Protein AF-A0A3D4IDY2-F1 (afdb_monomer)

Sequence (176 aa):
MRFILNMVCVLFLASGSLLAQSTNKPSTKPNPKLSAAPKAAKPVVKPAPSSDDTASALSREAGEHPIDTKLNTCLEKNPSTAGMIQCLDEAYRAWDGLLNTSYNGLLATLKPAQQTKLRNLQRQWITFRDAEFAFINDFYPTQGTMWVPVRMSERVDVVKSRALQLSSYLESLKTF

Solvent-accessible surface area (backbone atoms only — not comparable to full-atom values): 11170 Å² total; per-residue (Å²): 134,90,82,88,88,87,87,80,86,79,88,80,84,88,82,90,85,79,89,76,80,78,80,80,72,82,85,82,74,83,79,85,73,89,78,79,84,81,80,89,83,87,86,86,92,78,85,84,80,93,73,92,78,81,78,76,85,78,68,76,78,71,70,83,52,71,61,56,57,51,32,54,57,42,37,75,76,24,80,47,65,69,41,33,40,51,31,39,51,52,38,34,52,52,27,48,50,46,28,54,52,24,48,52,54,37,55,72,71,43,55,73,74,54,34,53,52,50,53,55,50,52,54,52,47,50,56,49,51,55,52,50,52,50,46,47,59,71,72,46,66,87,73,60,71,74,45,53,44,52,47,45,47,57,53,31,50,59,41,38,54,52,15,53,52,38,38,53,56,40,54,60,64,71,77,111

Nearest PDB structures (foldseek):
  6ar7-assembly1_A  TM=8.943E-01  e=1.183E-05  Burkholderia thailandensis E264
  3gi7-assembly1_A  TM=8.110E-01  e=8.289E-02  Pseudomonas putida KT2440
  5w93-assembly2_B  TM=5.306E-01  e=2.202E+00  Mus musculus
  8fih-assembly1_C  TM=4.008E-01  e=8.633E+00  synthetic construct

Foldseek 3Di:
DDDDDDDDDDDDDDDDDDDPPPPPDDPDDDDPDDDDDDDDDDDDDDDDDDDPDPPPPPDPCPDDDVLVVQLVVQCVVQVDLVSLLVSLVSSLVVLLVLLVVLLVLCCVQDDPVVNVVSVVVVVVLVVVLVVVLVVLVVVFDPPDSVSNSVSSVVSSVSSNVSSVVSNVVSVVSVVD

Secondary structure (DSSP, 8-state):
----------------------------PPP-----PPPP-------------SSTTS----PPPHHHHHHHHHHHH--SHHHHHHHHHHHHHHHHHHHHHHHHHHHHHS-HHHHHHHHHHHHHHHHHHHHHHHHHHHHS-SSSTTHHHHHHHHHHHHHHHHHHHHHHHHHHHH--

Structure (mmCIF, N/CA/C/O backbone):
data_AF-A0A3D4IDY2-F1
#
_entry.id   AF-A0A3D4IDY2-F1
#
loop_
_atom_site.group_PDB
_atom_site.id
_atom_site.type_symbol
_atom_site.label_atom_id
_atom_site.label_alt_id
_atom_site.label_comp_id
_atom_site.label_asym_id
_atom_site.label_entity_id
_atom_site.label_seq_id
_atom_site.pdbx_PDB_ins_code
_atom_site.Cartn_x
_atom_site.Cartn_y
_atom_site.Cartn_z
_atom_site.occupancy
_atom_site.B_iso_or_equiv
_atom_site.auth_seq_id
_atom_site.auth_comp_id
_atom_site.auth_asym_id
_atom_site.auth_atom_id
_atom_site.pdbx_PDB_model_num
ATOM 1 N N . MET A 1 1 ? 24.829 -49.013 2.207 1.00 40.16 1 MET A N 1
ATOM 2 C CA . MET A 1 1 ? 23.731 -48.720 3.161 1.00 40.16 1 MET A CA 1
ATOM 3 C C . MET A 1 1 ? 22.498 -48.378 2.320 1.00 40.16 1 MET A C 1
ATOM 5 O O . MET A 1 1 ? 22.555 -47.362 1.651 1.00 40.16 1 MET A O 1
ATOM 9 N N . ARG A 1 2 ? 21.589 -49.319 1.984 1.00 36.53 2 ARG A N 1
ATOM 10 C CA . ARG A 1 2 ? 20.360 -49.744 2.729 1.00 36.53 2 ARG A CA 1
ATOM 11 C C . ARG A 1 2 ? 19.536 -48.512 3.167 1.00 36.53 2 ARG A C 1
ATOM 13 O O . ARG A 1 2 ? 20.100 -47.729 3.914 1.00 36.53 2 ARG A O 1
ATOM 20 N N . PHE A 1 3 ? 18.296 -48.218 2.747 1.00 37.66 3 PHE A N 1
ATOM 21 C CA . PHE A 1 3 ? 17.033 -48.964 2.489 1.00 37.66 3 PHE A CA 1
ATOM 22 C C . PHE A 1 3 ? 16.191 -48.145 1.462 1.00 37.66 3 PHE A C 1
ATOM 24 O O . PHE A 1 3 ? 16.285 -46.926 1.504 1.00 37.66 3 PHE A O 1
ATOM 31 N N . ILE A 1 4 ? 15.486 -48.615 0.419 1.00 42.00 4 ILE A N 1
ATOM 32 C CA . ILE A 1 4 ? 14.378 -49.581 0.204 1.00 42.00 4 ILE A CA 1
ATOM 33 C C . ILE A 1 4 ? 13.066 -49.302 0.985 1.00 42.00 4 ILE A C 1
ATOM 35 O O . ILE A 1 4 ? 13.035 -49.426 2.202 1.00 42.00 4 ILE A O 1
ATOM 39 N N . LEU A 1 5 ? 11.995 -49.068 0.197 1.00 37.59 5 LEU A N 1
ATOM 40 C CA . LEU A 1 5 ? 10.540 -49.214 0.431 1.00 37.59 5 LEU A CA 1
ATOM 41 C C . LEU A 1 5 ? 9.794 -48.210 1.335 1.00 37.59 5 LEU A C 1
ATOM 43 O O . LEU A 1 5 ? 9.855 -48.285 2.555 1.00 37.59 5 LEU A O 1
ATOM 47 N N . ASN A 1 6 ? 8.896 -47.425 0.724 1.00 37.22 6 ASN A N 1
ATOM 48 C CA . ASN A 1 6 ? 7.480 -47.546 1.083 1.00 37.22 6 ASN A CA 1
ATOM 49 C C . ASN A 1 6 ? 6.556 -47.130 -0.071 1.00 37.22 6 ASN A C 1
ATOM 51 O O . ASN A 1 6 ? 6.354 -45.959 -0.378 1.00 37.22 6 ASN A O 1
ATOM 55 N N . MET A 1 7 ? 6.021 -48.164 -0.708 1.00 39.31 7 MET A N 1
ATOM 56 C CA . MET A 1 7 ? 4.905 -48.162 -1.634 1.00 39.31 7 MET A CA 1
ATOM 57 C C . MET A 1 7 ? 3.644 -48.371 -0.790 1.00 39.31 7 MET A C 1
ATOM 59 O O . MET A 1 7 ? 3.483 -49.439 -0.211 1.00 39.31 7 MET A O 1
ATOM 63 N N . VAL A 1 8 ? 2.747 -47.387 -0.732 1.00 47.31 8 VAL A N 1
ATOM 64 C CA . VAL A 1 8 ? 1.343 -47.627 -0.369 1.00 47.31 8 VAL A CA 1
ATOM 65 C C . VAL A 1 8 ? 0.473 -46.909 -1.387 1.00 47.31 8 VAL A C 1
ATOM 67 O O . VAL A 1 8 ? 0.238 -45.706 -1.338 1.00 47.31 8 VAL A O 1
ATOM 70 N N . CYS A 1 9 ? 0.049 -47.709 -2.354 1.00 34.59 9 CYS A N 1
ATOM 71 C CA . CYS A 1 9 ? -1.054 -47.447 -3.250 1.00 34.59 9 CYS A CA 1
ATOM 72 C C . CYS A 1 9 ? -2.346 -47.709 -2.460 1.00 34.59 9 CYS A C 1
ATOM 74 O O . CYS A 1 9 ? -2.553 -48.830 -2.000 1.00 34.59 9 CYS A O 1
ATOM 76 N N . VAL A 1 10 ? -3.206 -46.704 -2.296 1.00 47.19 10 VAL A N 1
ATOM 77 C CA . VAL A 1 10 ? -4.619 -46.928 -1.962 1.00 47.19 10 VAL A CA 1
ATOM 78 C C . VAL A 1 10 ? -5.450 -46.305 -3.071 1.00 47.19 10 VAL A C 1
ATOM 80 O O . VAL A 1 10 ? -5.652 -45.095 -3.144 1.00 47.19 10 VAL A O 1
ATOM 83 N N . LEU A 1 11 ? -5.887 -47.188 -3.962 1.00 34.75 11 LEU A N 1
ATOM 84 C CA . LEU A 1 11 ? -7.011 -47.003 -4.862 1.00 34.75 11 LEU A CA 1
ATOM 85 C C . LEU A 1 11 ? -8.291 -46.887 -4.026 1.00 34.75 11 LEU A C 1
ATOM 87 O O . LEU A 1 11 ? -8.625 -47.814 -3.292 1.00 34.75 11 LEU A O 1
ATOM 91 N N . PHE A 1 12 ? -9.040 -45.800 -4.191 1.00 37.88 12 PHE A N 1
ATOM 92 C CA . PHE A 1 12 ? -10.479 -45.801 -3.933 1.00 37.88 12 PHE A CA 1
ATOM 93 C C . PHE A 1 12 ? -11.200 -45.353 -5.202 1.00 37.88 12 PHE A C 1
ATOM 95 O O . PHE A 1 12 ? -11.060 -44.222 -5.665 1.00 37.88 12 PHE A O 1
ATOM 102 N N . LEU A 1 13 ? -11.929 -46.302 -5.785 1.00 36.34 13 LEU A N 1
ATOM 103 C CA . LEU A 1 13 ? -12.803 -46.126 -6.933 1.00 36.34 13 LEU A CA 1
ATOM 104 C C . LEU A 1 13 ? -14.203 -45.685 -6.475 1.00 36.34 13 LEU A C 1
ATOM 106 O O . LEU A 1 13 ? -14.771 -46.267 -5.559 1.00 36.34 13 LEU A O 1
ATOM 110 N N . ALA A 1 14 ? -14.728 -44.703 -7.211 1.00 37.03 14 ALA A N 1
ATOM 111 C CA . ALA A 1 14 ? -16.104 -44.547 -7.696 1.00 37.03 14 ALA A CA 1
ATOM 112 C C . ALA A 1 14 ? -17.299 -44.525 -6.715 1.00 37.03 14 ALA A C 1
ATOM 114 O O . ALA A 1 14 ? -17.717 -45.545 -6.181 1.00 37.03 14 ALA A O 1
ATOM 115 N N . SER A 1 15 ? -17.948 -43.352 -6.652 1.00 47.94 15 SER A N 1
ATOM 116 C CA . SER A 1 15 ? -19.407 -43.086 -6.606 1.00 47.94 15 SER A CA 1
ATOM 117 C C . SER A 1 15 ? -19.543 -41.550 -6.670 1.00 47.94 15 SER A C 1
ATOM 119 O O . SER A 1 15 ? -19.140 -40.871 -5.739 1.00 47.94 15 SER A O 1
ATOM 121 N N . GLY A 1 16 ? -19.887 -40.877 -7.769 1.00 34.06 16 GLY A N 1
ATOM 122 C CA . GLY A 1 16 ? -21.116 -41.033 -8.534 1.00 34.06 16 GLY A CA 1
ATOM 123 C C . GLY A 1 16 ? -22.269 -40.290 -7.849 1.00 34.06 16 GLY A C 1
ATOM 124 O O . GLY A 1 16 ? -23.018 -40.946 -7.137 1.00 34.06 16 GLY A O 1
ATOM 125 N N . SER A 1 17 ? -22.403 -38.962 -8.041 1.00 40.88 17 SER A N 1
ATOM 126 C CA . SER A 1 17 ? -23.689 -38.245 -8.242 1.00 40.88 17 SER A CA 1
ATOM 127 C C . SER A 1 17 ? -23.607 -36.712 -8.113 1.00 40.88 17 SER A C 1
ATOM 129 O O . SER A 1 17 ? -23.044 -36.172 -7.169 1.00 40.88 17 SER A O 1
ATOM 131 N N . LEU A 1 18 ? -24.300 -36.064 -9.056 1.00 38.09 18 LEU A N 1
ATOM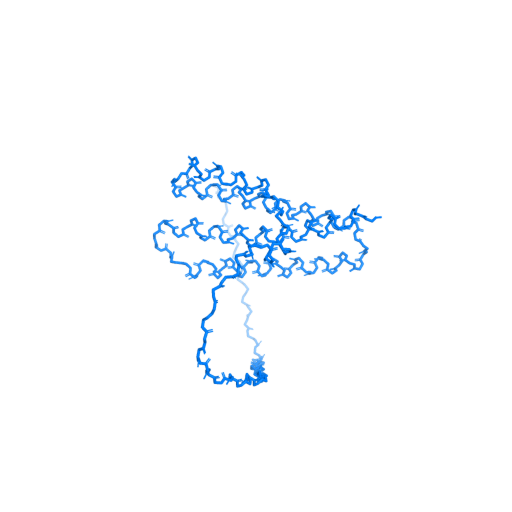 132 C CA . LEU A 1 18 ? -24.845 -34.699 -9.077 1.00 38.09 18 LEU A CA 1
ATOM 133 C C . LEU A 1 18 ? -23.882 -33.500 -9.187 1.00 38.09 18 LEU A C 1
ATOM 135 O O . LEU A 1 18 ? -23.584 -32.781 -8.238 1.00 38.09 18 LEU A O 1
ATOM 139 N N . LEU A 1 19 ? -23.567 -33.183 -10.447 1.00 36.38 19 LEU A N 1
ATOM 140 C CA . LEU A 1 19 ? -23.394 -31.808 -10.916 1.00 36.38 19 LEU A CA 1
ATOM 141 C C . LEU A 1 19 ? -24.703 -31.026 -10.698 1.00 36.38 19 LEU A C 1
ATOM 143 O O . LEU A 1 19 ? -25.598 -31.053 -11.540 1.00 36.38 19 LEU A O 1
ATOM 147 N N . ALA A 1 20 ? -24.812 -30.308 -9.583 1.00 36.28 20 ALA A N 1
ATOM 148 C CA . ALA A 1 20 ? -25.743 -29.193 -9.465 1.00 36.28 20 ALA A CA 1
ATOM 149 C C . ALA A 1 20 ? -25.079 -27.960 -10.093 1.00 36.28 20 ALA A C 1
ATOM 151 O O . ALA A 1 20 ? -24.291 -27.256 -9.463 1.00 36.28 20 ALA A O 1
ATOM 152 N N . GLN A 1 21 ? -25.367 -27.725 -11.373 1.00 34.00 21 GLN A N 1
ATOM 153 C CA . GLN A 1 21 ? -25.055 -26.464 -12.037 1.00 34.00 21 GLN A CA 1
ATOM 154 C C . GLN A 1 21 ? -25.932 -25.379 -11.404 1.00 34.00 21 GLN A C 1
ATOM 156 O O . GLN A 1 21 ? -27.105 -25.232 -11.741 1.00 34.00 21 GLN A O 1
ATOM 161 N N . SER A 1 22 ? -25.373 -24.638 -10.448 1.00 35.09 22 SER A N 1
ATOM 162 C CA . SER A 1 22 ? -25.981 -23.397 -9.976 1.00 35.09 22 SER A CA 1
ATOM 163 C C . SER A 1 22 ? -25.890 -22.379 -11.108 1.00 35.09 22 SER A C 1
ATOM 165 O O . SER A 1 22 ? -24.829 -21.817 -11.390 1.00 35.09 22 SER A O 1
ATOM 167 N N . THR A 1 23 ? -27.004 -22.184 -11.806 1.00 34.84 23 THR A N 1
ATOM 168 C CA . THR A 1 23 ? -27.180 -21.121 -12.790 1.00 34.84 23 THR A CA 1
ATOM 169 C C . THR A 1 23 ? -27.143 -19.774 -12.071 1.00 34.84 23 THR A C 1
ATOM 171 O O . THR A 1 23 ? -28.183 -19.225 -11.699 1.00 34.84 23 THR A O 1
ATOM 174 N N . ASN A 1 24 ? -25.950 -19.212 -11.877 1.00 39.62 24 ASN A N 1
ATOM 175 C CA . ASN A 1 24 ? -25.810 -17.803 -11.529 1.00 39.62 24 ASN A CA 1
ATOM 176 C C . ASN A 1 24 ? -26.148 -16.964 -12.765 1.00 39.62 24 ASN A C 1
ATOM 178 O O . ASN A 1 24 ? -25.302 -16.602 -13.579 1.00 39.62 24 ASN A O 1
ATOM 182 N N . LYS A 1 25 ? -27.448 -16.705 -12.905 1.00 31.50 25 LYS A N 1
ATOM 183 C CA . LYS A 1 25 ? -28.040 -15.752 -13.836 1.00 31.50 25 LYS A CA 1
ATOM 184 C C . LYS A 1 25 ? -27.458 -14.354 -13.560 1.00 31.50 25 LYS A C 1
ATOM 186 O O . LYS A 1 25 ? -27.561 -13.889 -12.424 1.00 31.50 25 LYS A O 1
ATOM 191 N N . PRO A 1 26 ? -26.904 -13.649 -14.563 1.00 32.44 26 PRO A N 1
ATOM 192 C CA . PRO A 1 26 ? -26.470 -12.267 -14.401 1.00 32.44 26 PRO A CA 1
ATOM 193 C C . PRO A 1 26 ? -27.672 -11.385 -14.054 1.00 32.44 26 PRO A C 1
ATOM 195 O O . PRO A 1 26 ? -28.648 -11.316 -14.804 1.00 32.44 26 PRO A O 1
ATOM 198 N N . SER A 1 27 ? -27.627 -10.707 -12.909 1.00 34.34 27 SER A N 1
ATOM 199 C CA . SER A 1 27 ? -28.629 -9.708 -12.552 1.00 34.34 27 SER A CA 1
ATOM 200 C C . SER A 1 27 ? -28.370 -8.421 -13.336 1.00 34.34 27 SER A C 1
ATOM 202 O O . SER A 1 27 ? -27.675 -7.519 -12.873 1.00 34.34 27 SER A O 1
ATOM 204 N N . THR A 1 28 ? -28.949 -8.322 -14.528 1.00 35.53 28 THR A N 1
ATOM 205 C CA . THR A 1 28 ? -29.110 -7.064 -15.261 1.00 35.53 28 THR A CA 1
ATOM 206 C C . THR A 1 28 ? -30.212 -6.239 -14.593 1.00 35.53 28 THR A C 1
ATOM 208 O O . THR A 1 28 ? -31.395 -6.421 -14.888 1.00 35.53 28 THR A O 1
ATOM 211 N N . LYS A 1 29 ? -29.853 -5.336 -13.675 1.00 33.78 29 LYS A N 1
ATOM 212 C CA . LYS A 1 29 ? -30.742 -4.218 -13.328 1.00 33.78 29 LYS A CA 1
ATOM 213 C C . LYS A 1 29 ? -30.497 -3.083 -14.332 1.00 33.78 29 LYS A C 1
ATOM 215 O O . LYS A 1 29 ? -29.347 -2.675 -14.480 1.00 33.78 29 LYS A O 1
ATOM 220 N N . PRO A 1 30 ? -31.530 -2.584 -15.034 1.00 35.00 30 PRO A N 1
ATOM 221 C CA . PRO A 1 30 ? -31.373 -1.469 -15.959 1.00 35.00 30 PRO A CA 1
ATOM 222 C C . PRO A 1 30 ? -31.048 -0.183 -15.192 1.00 35.00 30 PRO A C 1
ATOM 224 O O . PRO A 1 30 ? -31.755 0.171 -14.247 1.00 35.00 30 PRO A O 1
ATOM 227 N N . ASN A 1 31 ? -30.008 0.529 -15.628 1.00 37.88 31 ASN A N 1
ATOM 228 C CA . ASN A 1 31 ? -29.745 1.900 -15.197 1.00 37.88 31 ASN A CA 1
ATOM 229 C C . ASN A 1 31 ? -30.907 2.814 -15.636 1.00 37.88 31 ASN A C 1
ATOM 231 O O . ASN A 1 31 ? -31.294 2.781 -16.810 1.00 37.88 31 ASN A O 1
ATOM 235 N N . PRO A 1 32 ? -31.463 3.652 -14.746 1.00 37.28 32 PRO A N 1
ATOM 236 C CA . PRO A 1 32 ? -32.479 4.618 -15.128 1.00 37.28 32 PRO A CA 1
ATOM 237 C C . PRO A 1 32 ? -31.859 5.747 -15.966 1.00 37.28 32 PRO A C 1
ATOM 239 O O . PRO A 1 32 ? -31.045 6.530 -15.492 1.00 37.28 32 PRO A O 1
ATOM 242 N N . LYS A 1 33 ? -32.266 5.760 -17.240 1.00 36.47 33 LYS A N 1
ATOM 243 C CA . LYS A 1 33 ? -32.313 6.858 -18.222 1.00 36.47 33 LYS A CA 1
ATOM 244 C C . LYS A 1 33 ? -31.483 8.112 -17.905 1.00 36.47 33 LYS A C 1
ATOM 246 O O . LYS A 1 33 ? -31.903 8.990 -17.157 1.00 36.47 33 LYS A O 1
ATOM 251 N N . LEU A 1 34 ? -30.388 8.246 -18.654 1.00 32.03 34 LEU A N 1
ATOM 252 C CA . LEU A 1 34 ? -29.735 9.514 -18.963 1.00 32.03 34 LEU A CA 1
ATOM 253 C C . LEU A 1 34 ? -30.737 10.412 -19.715 1.00 32.03 34 LEU A C 1
ATOM 255 O O . LEU A 1 34 ? -31.095 10.139 -20.862 1.00 32.03 34 LEU A O 1
ATOM 259 N N . SER A 1 35 ? -31.249 11.438 -19.038 1.00 35.00 35 SER A N 1
ATOM 260 C CA . SER A 1 35 ? -32.172 12.417 -19.612 1.00 35.00 35 SER A CA 1
ATOM 261 C C . SER A 1 35 ? -31.404 13.500 -20.373 1.00 35.00 35 SER A C 1
ATOM 263 O O . SER A 1 35 ? -30.572 14.191 -19.799 1.00 35.00 35 SER A O 1
ATOM 265 N N . ALA A 1 36 ? -31.729 13.602 -21.663 1.00 36.62 36 ALA A N 1
ATOM 266 C CA . ALA A 1 36 ? -31.654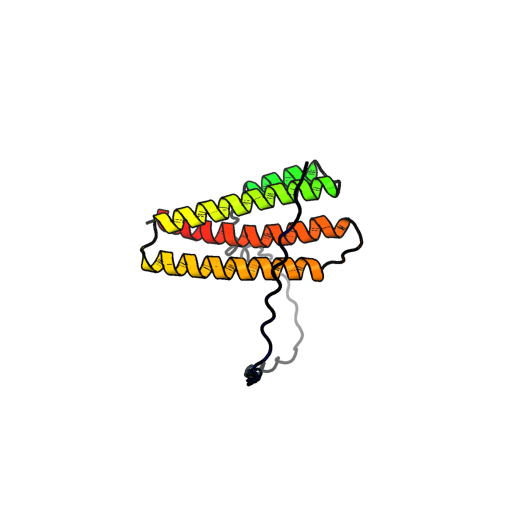 14.737 -22.587 1.00 36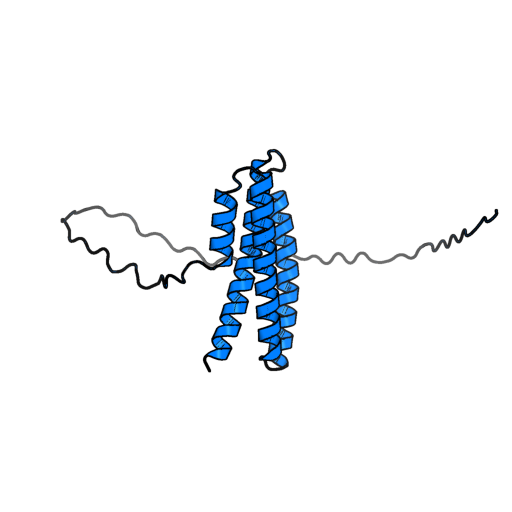.62 36 ALA A CA 1
ATOM 267 C C . ALA A 1 36 ? -30.733 15.932 -22.251 1.00 36.62 36 ALA A C 1
ATOM 269 O O . ALA A 1 36 ? -31.009 16.738 -21.365 1.00 36.62 36 ALA A O 1
ATOM 270 N N . ALA A 1 37 ? -29.725 16.124 -23.108 1.00 32.69 37 ALA A N 1
ATOM 271 C CA . ALA A 1 37 ? -28.992 17.377 -23.256 1.00 32.69 37 ALA A CA 1
ATOM 272 C C . ALA A 1 37 ? -29.894 18.484 -23.852 1.00 32.69 37 ALA A C 1
ATOM 274 O O . ALA 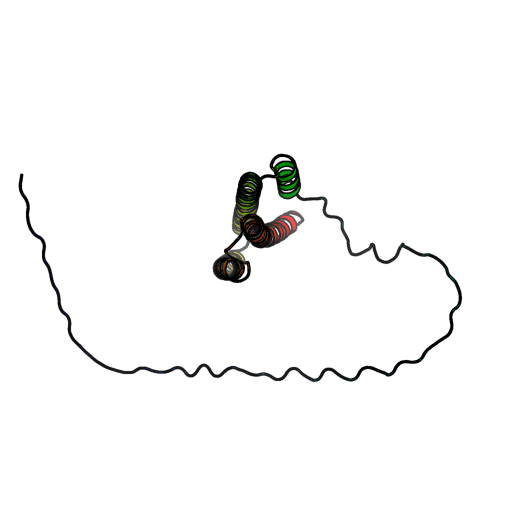A 1 37 ? -30.566 18.234 -24.860 1.00 32.69 37 ALA A O 1
ATOM 275 N N . PRO A 1 38 ? -29.894 19.716 -23.309 1.00 36.03 38 PRO A N 1
ATOM 276 C CA . PRO A 1 38 ? -30.492 20.860 -23.979 1.00 36.03 38 PRO A CA 1
ATOM 277 C C . PRO A 1 38 ? -29.562 21.412 -25.069 1.00 36.03 38 PRO A C 1
ATOM 279 O O . PRO A 1 38 ? -28.338 21.418 -24.947 1.00 36.03 38 PRO A O 1
ATOM 282 N N . LYS A 1 39 ? -30.190 21.866 -26.154 1.00 37.34 39 LYS A N 1
ATOM 283 C CA . LYS A 1 39 ? -29.580 22.353 -27.395 1.00 37.34 39 LYS A CA 1
ATOM 284 C C . LYS A 1 39 ? -28.739 23.618 -27.191 1.00 37.34 39 LYS A C 1
ATOM 286 O O . LYS A 1 39 ? -29.076 24.489 -26.396 1.00 37.34 39 LYS A O 1
ATOM 291 N N . ALA A 1 40 ? -27.685 23.716 -27.997 1.00 32.88 40 ALA A N 1
ATOM 292 C CA . ALA A 1 40 ? -26.780 24.851 -28.085 1.00 32.88 40 ALA A CA 1
ATOM 293 C C . ALA A 1 40 ? -27.484 26.156 -28.499 1.00 32.88 40 ALA A C 1
ATOM 295 O O . ALA A 1 40 ? -28.228 26.184 -29.479 1.00 32.88 40 ALA A O 1
ATOM 296 N N . ALA A 1 41 ? -27.138 27.244 -27.813 1.00 36.69 41 ALA A N 1
ATOM 297 C CA . ALA A 1 41 ? -27.294 28.612 -28.289 1.00 36.69 41 ALA A CA 1
ATOM 298 C C . ALA A 1 41 ? -25.950 29.345 -28.113 1.00 36.69 41 ALA A C 1
ATOM 300 O O . ALA A 1 41 ? -25.378 29.363 -27.027 1.00 36.69 41 ALA A O 1
ATOM 301 N N . LYS A 1 42 ? -25.429 29.920 -29.198 1.00 33.66 42 LYS A N 1
ATOM 302 C CA . LYS A 1 42 ? -24.373 30.952 -29.210 1.00 33.66 42 LYS A CA 1
ATOM 303 C C . LYS A 1 42 ? -25.052 32.295 -29.539 1.00 33.66 42 LYS A C 1
ATOM 305 O O . LYS A 1 42 ? -26.132 32.238 -30.129 1.00 33.66 42 LYS A O 1
ATOM 310 N N . PRO A 1 43 ? -24.411 33.472 -29.403 1.00 43.72 43 PRO A N 1
ATOM 311 C CA . PRO A 1 43 ? -23.256 33.905 -28.591 1.00 43.72 43 PRO A CA 1
ATOM 312 C C . PRO A 1 43 ? -23.561 35.241 -27.851 1.00 43.72 43 PRO A C 1
ATOM 314 O O . PRO A 1 43 ? -24.635 35.789 -28.031 1.00 43.72 43 PRO A O 1
ATOM 317 N N . VAL A 1 44 ? -22.628 35.790 -27.059 1.00 40.84 44 VAL A N 1
ATOM 318 C CA . VAL A 1 44 ? -22.189 37.216 -27.050 1.00 40.84 44 VAL A CA 1
ATOM 319 C C . VAL A 1 44 ? -21.067 37.348 -26.007 1.00 40.84 44 VAL A C 1
ATOM 321 O O . VAL A 1 44 ? -21.246 37.036 -24.835 1.00 40.84 44 VAL A O 1
ATOM 324 N N . VAL A 1 45 ? -19.898 37.802 -26.458 1.00 46.66 45 VAL A N 1
ATOM 325 C CA . VAL A 1 45 ? -18.703 38.089 -25.650 1.00 46.66 45 VAL A CA 1
ATOM 326 C C . VAL A 1 45 ? -18.828 39.472 -25.000 1.00 46.66 45 VAL A C 1
ATOM 328 O O . VAL A 1 45 ? -19.180 40.436 -25.679 1.00 46.66 45 VAL A O 1
ATOM 331 N N . LYS A 1 46 ? -18.460 39.590 -23.718 1.00 38.84 46 LYS A N 1
ATOM 332 C CA . LYS A 1 46 ? -18.001 40.840 -23.080 1.00 38.84 46 LYS A CA 1
ATOM 333 C C . LYS A 1 46 ? -16.737 40.539 -22.249 1.00 38.84 46 LYS A C 1
ATOM 335 O O . LYS A 1 46 ? -16.668 39.444 -21.691 1.00 38.84 46 LYS A O 1
ATOM 340 N N . PRO A 1 47 ? -15.731 41.434 -22.191 1.00 42.41 47 PRO A N 1
ATOM 341 C CA . PRO A 1 47 ? -14.427 41.110 -21.608 1.00 42.41 47 PRO A CA 1
ATOM 342 C C . PRO A 1 47 ? -14.370 41.287 -20.076 1.00 42.41 47 PRO A C 1
ATOM 344 O O . PRO A 1 47 ? -14.866 42.291 -19.579 1.00 42.41 47 PRO A O 1
ATOM 347 N N . ALA A 1 48 ? -13.718 40.307 -19.420 1.00 39.16 48 ALA A N 1
ATOM 348 C CA . ALA A 1 48 ? -13.027 40.222 -18.107 1.00 39.16 48 ALA A CA 1
ATOM 349 C C . ALA A 1 48 ? -13.659 40.855 -16.833 1.00 39.16 48 ALA A C 1
ATOM 351 O O . ALA A 1 48 ? -14.208 41.951 -16.872 1.00 39.16 48 ALA A O 1
ATOM 352 N N . PRO A 1 49 ? -13.526 40.194 -15.662 1.00 34.00 49 PRO A N 1
ATOM 353 C CA . PRO A 1 49 ? -12.273 40.312 -14.906 1.00 34.00 49 PRO A CA 1
ATOM 354 C C . PRO A 1 49 ? -11.696 38.966 -14.426 1.00 34.00 49 PRO A C 1
ATOM 356 O O . PRO A 1 49 ? -12.417 38.043 -14.054 1.00 34.00 49 PRO A O 1
ATOM 359 N N . SER A 1 50 ? -10.366 38.874 -14.435 1.00 51.94 50 SER A N 1
ATOM 360 C CA . SER A 1 50 ? -9.562 37.790 -13.861 1.00 51.94 50 SER A CA 1
ATOM 361 C C . SER A 1 50 ? -9.866 37.596 -12.373 1.00 51.94 50 SER A C 1
ATOM 363 O O . SER A 1 50 ? -9.775 38.551 -11.603 1.00 51.94 50 SER A O 1
ATOM 365 N N . SER A 1 51 ? -10.210 36.373 -11.968 1.00 46.94 51 SER A N 1
ATOM 366 C CA . SER A 1 51 ? -10.355 35.987 -10.559 1.00 46.94 51 SER A CA 1
ATOM 367 C C . SER A 1 51 ? -9.977 34.515 -10.384 1.00 46.94 51 SER A C 1
ATOM 369 O O . SER A 1 51 ? -10.811 33.615 -10.435 1.00 46.94 51 SER A O 1
ATOM 371 N N . ASP A 1 52 ? -8.679 34.300 -10.193 1.00 45.53 52 ASP A N 1
ATOM 372 C CA . ASP A 1 52 ? -8.030 33.015 -9.919 1.00 45.53 52 ASP A CA 1
ATOM 373 C C . ASP A 1 52 ? -8.344 32.431 -8.520 1.00 45.53 52 ASP A C 1
ATOM 375 O O . ASP A 1 52 ? -7.763 31.426 -8.127 1.00 45.53 52 ASP A O 1
ATOM 379 N N . ASP A 1 53 ? -9.301 32.967 -7.756 1.00 49.81 53 ASP A N 1
ATOM 380 C CA . ASP A 1 53 ? -9.338 32.713 -6.304 1.00 49.81 53 ASP A CA 1
ATOM 381 C C . ASP A 1 53 ? -10.467 31.800 -5.786 1.00 49.81 53 ASP A C 1
ATOM 383 O O . ASP A 1 53 ? -10.670 31.705 -4.578 1.00 49.81 53 ASP A O 1
ATOM 387 N N . THR A 1 54 ? -11.220 31.082 -6.632 1.00 47.38 54 THR A N 1
ATOM 388 C CA . THR A 1 54 ? -12.357 30.253 -6.139 1.00 47.38 54 THR A CA 1
ATOM 389 C C . THR A 1 54 ? -12.352 28.775 -6.534 1.00 47.38 54 THR A C 1
ATOM 391 O O . THR A 1 54 ? -13.351 28.085 -6.342 1.00 47.38 54 THR A O 1
ATOM 394 N N . ALA A 1 55 ? -11.213 28.236 -6.983 1.00 47.12 55 ALA A N 1
ATOM 395 C CA . ALA A 1 55 ? -11.011 26.782 -7.084 1.00 47.12 55 ALA A CA 1
ATOM 396 C C . ALA A 1 55 ? -10.189 26.189 -5.915 1.00 47.12 55 ALA A C 1
ATOM 398 O O . ALA A 1 55 ? -10.109 24.971 -5.766 1.00 47.12 55 ALA A O 1
ATOM 399 N N . SER A 1 56 ? -9.618 27.028 -5.044 1.00 50.59 56 SER A N 1
ATOM 400 C CA . SER A 1 56 ? -8.629 26.634 -4.025 1.00 50.59 56 SER A CA 1
ATOM 401 C C . SER A 1 56 ? -9.213 26.430 -2.613 1.00 50.59 56 SER A C 1
ATOM 403 O O . SER A 1 56 ? -8.613 26.838 -1.621 1.00 50.59 56 SER A O 1
ATOM 405 N N . ALA A 1 57 ? -10.391 25.810 -2.489 1.00 44.59 57 ALA A N 1
ATOM 406 C CA . ALA A 1 57 ? -10.987 25.500 -1.177 1.00 44.59 57 ALA A CA 1
ATOM 407 C C . ALA A 1 57 ? -11.186 23.995 -0.902 1.00 44.59 57 ALA A C 1
ATOM 409 O O . ALA A 1 57 ? -11.633 23.626 0.182 1.00 44.59 57 ALA A O 1
ATOM 410 N N . LEU A 1 58 ? -10.823 23.113 -1.843 1.00 43.66 58 LEU A N 1
ATOM 411 C CA . LEU A 1 58 ? -10.865 21.650 -1.659 1.00 43.66 58 LEU A CA 1
ATOM 412 C C . LEU A 1 58 ? -9.483 20.984 -1.637 1.00 43.66 58 LEU A C 1
ATOM 414 O O . LEU A 1 58 ? -9.379 19.813 -1.280 1.00 43.66 58 LEU A O 1
ATOM 418 N N . SER A 1 59 ? -8.419 21.734 -1.915 1.00 41.84 59 SER A N 1
ATOM 419 C CA . SER A 1 59 ? -7.046 21.258 -1.782 1.00 41.84 59 SER A CA 1
ATOM 420 C C . SER A 1 59 ? -6.497 21.707 -0.436 1.00 41.84 59 SER A C 1
ATOM 422 O O . SER A 1 59 ? -5.786 22.702 -0.332 1.00 41.84 59 SER A O 1
ATOM 424 N N . ARG A 1 60 ? -6.812 20.965 0.633 1.00 43.91 60 ARG A N 1
ATOM 425 C CA . ARG A 1 60 ? -5.835 20.891 1.723 1.00 43.91 60 ARG A CA 1
ATOM 426 C C . ARG A 1 60 ? -4.622 20.229 1.083 1.00 43.91 60 ARG A C 1
ATOM 428 O O . ARG A 1 60 ? -4.667 19.024 0.853 1.00 43.91 60 ARG A O 1
ATOM 435 N N . GLU A 1 61 ? -3.594 20.998 0.740 1.00 45.16 61 GLU A N 1
ATOM 436 C CA . GLU A 1 61 ? -2.280 20.428 0.459 1.00 45.16 61 GLU A CA 1
ATOM 437 C C . GLU A 1 61 ? -1.807 19.766 1.754 1.00 45.16 61 GLU A C 1
ATOM 439 O O . GLU A 1 61 ? -1.177 20.368 2.622 1.00 45.16 61 GLU A O 1
ATOM 444 N N . ALA A 1 62 ? -2.213 18.512 1.941 1.00 56.22 62 ALA A N 1
ATOM 445 C CA . ALA A 1 62 ? -1.472 17.608 2.783 1.00 56.22 62 ALA A CA 1
ATOM 446 C C . ALA A 1 62 ? -0.088 17.545 2.141 1.00 56.22 62 ALA A C 1
ATOM 448 O O . ALA A 1 62 ? 0.037 17.072 1.012 1.00 56.22 62 ALA A O 1
ATOM 449 N N . GLY A 1 63 ? 0.911 18.113 2.821 1.00 69.06 63 GLY A N 1
ATOM 450 C CA . GLY A 1 63 ? 2.293 18.052 2.365 1.00 69.06 63 GLY A CA 1
ATOM 451 C C . GLY A 1 63 ? 2.671 16.620 1.983 1.00 69.06 63 GLY A C 1
ATOM 452 O O . GLY A 1 63 ? 2.119 15.656 2.524 1.00 69.06 63 GLY A O 1
ATOM 453 N N . GLU A 1 64 ? 3.580 16.493 1.019 1.00 85.31 64 GLU A N 1
ATOM 454 C CA . GLU A 1 64 ? 4.022 15.201 0.501 1.00 85.31 64 GLU A CA 1
ATOM 455 C C . GLU A 1 64 ? 4.432 14.252 1.642 1.00 85.31 64 GLU A C 1
ATOM 457 O O . GLU A 1 64 ? 5.111 14.643 2.596 1.00 85.31 64 GLU A O 1
ATOM 462 N N . HIS A 1 65 ? 3.983 12.995 1.579 1.00 96.19 65 HIS A N 1
ATOM 463 C CA . HIS A 1 65 ? 4.283 12.029 2.629 1.00 96.19 65 HIS A CA 1
ATOM 464 C C . HIS A 1 65 ? 5.781 11.667 2.599 1.00 96.19 65 HIS A C 1
ATOM 466 O O . HIS A 1 65 ? 6.305 11.394 1.520 1.00 96.19 65 HIS A O 1
ATOM 472 N N . PRO A 1 66 ? 6.481 11.536 3.745 1.00 97.88 66 PRO A N 1
ATOM 473 C CA . PRO A 1 66 ? 7.929 11.283 3.761 1.00 97.88 66 PRO A CA 1
ATOM 474 C C . PRO A 1 66 ? 8.387 10.037 2.986 1.00 97.88 66 PRO A C 1
ATOM 476 O O . PRO A 1 66 ? 9.510 9.993 2.485 1.00 97.88 66 PRO A O 1
ATOM 479 N N . ILE A 1 67 ? 7.527 9.014 2.882 1.00 98.44 67 ILE A N 1
ATOM 480 C CA . ILE A 1 67 ? 7.803 7.817 2.067 1.00 98.44 67 ILE A CA 1
ATOM 481 C C . ILE A 1 67 ? 7.875 8.174 0.573 1.00 98.44 67 ILE A C 1
ATOM 483 O O . ILE A 1 67 ? 8.762 7.672 -0.113 1.00 98.44 67 ILE A O 1
ATOM 487 N N . ASP A 1 68 ? 7.001 9.058 0.084 1.00 98.12 68 ASP A N 1
ATOM 488 C CA . ASP A 1 68 ? 7.019 9.516 -1.311 1.00 98.12 68 ASP A CA 1
ATOM 489 C C . ASP A 1 68 ? 8.237 10.397 -1.580 1.00 98.12 68 ASP A C 1
ATOM 491 O O . ASP A 1 68 ? 8.961 10.163 -2.543 1.00 98.12 68 ASP A O 1
ATOM 495 N N . THR A 1 69 ? 8.556 11.327 -0.676 1.00 98.12 69 THR A N 1
ATOM 496 C CA . THR A 1 69 ? 9.772 12.145 -0.790 1.00 98.12 69 THR A CA 1
ATOM 497 C C . THR A 1 69 ? 11.035 11.270 -0.848 1.00 98.12 69 THR A C 1
ATOM 499 O O . THR A 1 69 ? 11.941 11.520 -1.653 1.00 98.12 69 THR A O 1
ATOM 502 N N . LYS A 1 70 ? 11.099 10.194 -0.043 1.00 98.38 70 LYS A N 1
ATOM 503 C CA . LYS A 1 70 ? 12.196 9.212 -0.098 1.00 98.38 70 LYS A CA 1
ATOM 504 C C . LYS A 1 70 ? 12.211 8.453 -1.429 1.00 98.38 70 LYS A C 1
ATOM 506 O O . LYS A 1 70 ? 13.290 8.270 -1.995 1.00 98.38 70 LYS A O 1
ATOM 511 N N . LEU A 1 71 ? 11.050 8.020 -1.925 1.00 98.44 71 LEU A N 1
ATOM 512 C CA . LEU A 1 71 ? 10.927 7.352 -3.222 1.00 98.44 71 LEU A CA 1
ATOM 513 C C . LEU A 1 71 ? 11.433 8.256 -4.352 1.00 98.44 71 LEU A C 1
ATOM 515 O O . LEU A 1 71 ? 12.305 7.834 -5.108 1.00 98.44 71 LEU A O 1
ATOM 519 N N . ASN A 1 72 ? 10.969 9.503 -4.418 1.00 98.06 72 ASN A N 1
ATOM 520 C CA . ASN A 1 72 ? 11.365 10.470 -5.443 1.00 98.06 72 ASN A CA 1
ATOM 521 C C . ASN A 1 72 ? 12.879 10.704 -5.435 1.00 98.06 72 ASN A C 1
ATOM 523 O O . ASN A 1 72 ? 13.541 10.534 -6.457 1.00 98.06 72 ASN A O 1
ATOM 527 N N . THR A 1 73 ? 13.453 10.939 -4.251 1.00 98.50 73 THR A N 1
ATOM 528 C CA . THR A 1 73 ? 14.909 11.081 -4.083 1.00 98.50 73 THR A CA 1
ATOM 529 C C . THR A 1 73 ? 15.672 9.832 -4.550 1.00 98.50 73 THR A C 1
ATOM 531 O O . THR A 1 73 ? 16.776 9.929 -5.089 1.00 98.50 73 THR A O 1
ATOM 534 N N . CYS A 1 74 ? 15.123 8.636 -4.317 1.00 98.56 74 CYS A N 1
ATOM 535 C CA . CYS A 1 74 ? 15.734 7.386 -4.761 1.00 98.56 74 CYS A CA 1
ATOM 536 C C . CYS A 1 74 ? 15.700 7.258 -6.289 1.00 98.56 74 CYS A C 1
ATOM 538 O O . CYS A 1 74 ? 16.722 6.916 -6.885 1.00 98.56 74 CYS A O 1
ATOM 540 N N . LEU A 1 75 ? 14.560 7.568 -6.915 1.00 98.25 75 LEU A N 1
ATOM 541 C CA . LEU A 1 75 ? 14.369 7.495 -8.366 1.00 98.25 75 LEU A CA 1
ATOM 542 C C . LEU A 1 75 ? 15.292 8.463 -9.115 1.00 98.25 75 LEU A C 1
ATOM 544 O O . LEU A 1 75 ? 15.908 8.065 -10.102 1.00 98.25 75 LEU A O 1
ATOM 548 N N . GLU A 1 76 ? 15.462 9.689 -8.612 1.00 98.25 76 GLU A N 1
ATOM 549 C CA . GLU A 1 76 ? 16.391 10.680 -9.177 1.00 98.25 76 GLU A CA 1
ATOM 550 C C . GLU A 1 76 ? 17.840 10.176 -9.208 1.00 98.25 76 GLU A C 1
ATOM 552 O O . GLU A 1 76 ? 18.571 10.394 -10.174 1.00 98.25 76 GLU A O 1
ATOM 557 N N . LYS A 1 77 ? 18.259 9.464 -8.156 1.00 98.44 77 LYS A N 1
ATOM 558 C CA . LYS A 1 77 ? 19.620 8.919 -8.033 1.00 98.44 77 LYS A CA 1
ATOM 559 C C . LYS A 1 77 ? 19.828 7.628 -8.820 1.00 98.44 77 LYS A C 1
ATOM 561 O O . LYS A 1 77 ? 20.968 7.281 -9.117 1.00 98.44 77 LYS A O 1
ATOM 566 N N . ASN A 1 78 ? 18.753 6.911 -9.142 1.00 97.38 78 ASN A N 1
ATOM 567 C CA . ASN A 1 78 ? 18.809 5.568 -9.712 1.00 97.38 78 ASN A CA 1
ATOM 568 C C . ASN A 1 78 ? 17.941 5.450 -10.982 1.00 97.38 78 ASN A C 1
ATOM 570 O O . ASN A 1 78 ? 16.968 4.695 -10.992 1.00 97.38 78 ASN A O 1
ATOM 574 N N . PRO A 1 79 ? 18.309 6.126 -12.091 1.00 95.06 79 PRO A N 1
ATOM 575 C CA . PRO A 1 79 ? 17.481 6.201 -13.300 1.00 95.06 79 PRO A CA 1
ATOM 576 C C . PRO A 1 79 ? 17.475 4.911 -14.139 1.00 95.06 79 PRO A C 1
ATOM 578 O O . PRO A 1 79 ? 16.765 4.817 -15.139 1.00 95.06 79 PRO A O 1
ATOM 581 N N . SER A 1 80 ? 18.283 3.909 -13.780 1.00 97.94 80 SER A N 1
ATOM 582 C CA . SER A 1 80 ? 18.232 2.604 -14.443 1.00 97.94 80 SER A CA 1
ATOM 583 C C . SER A 1 80 ? 16.951 1.862 -14.063 1.00 97.94 80 SER A C 1
ATOM 585 O O . SER A 1 80 ? 16.473 1.980 -12.938 1.00 97.94 80 SER A O 1
ATOM 587 N N . THR A 1 81 ? 16.423 1.016 -14.950 1.00 97.69 81 THR A N 1
ATOM 588 C CA . THR A 1 81 ? 15.224 0.220 -14.639 1.00 97.69 81 THR A CA 1
ATOM 589 C C . THR A 1 81 ? 15.400 -0.645 -13.387 1.00 97.69 81 THR A C 1
ATOM 591 O O . THR A 1 81 ? 14.484 -0.740 -12.576 1.00 97.69 81 THR A O 1
ATOM 594 N N . ALA A 1 82 ? 16.574 -1.257 -13.205 1.00 97.75 82 ALA A N 1
ATOM 595 C CA . ALA A 1 82 ? 16.867 -2.057 -12.016 1.00 97.75 82 ALA A CA 1
ATOM 596 C C . ALA A 1 82 ? 16.850 -1.200 -10.739 1.00 97.75 82 ALA A C 1
ATOM 598 O O . ALA A 1 82 ? 16.261 -1.603 -9.739 1.00 97.75 82 ALA A O 1
ATOM 599 N N . GLY A 1 83 ? 17.433 -0.001 -10.805 1.00 98.25 83 GLY A N 1
ATOM 600 C CA . GLY A 1 83 ? 17.417 0.968 -9.713 1.00 98.25 83 GLY A CA 1
ATOM 601 C C . GLY A 1 83 ? 16.009 1.459 -9.374 1.00 98.25 83 GLY A C 1
ATOM 602 O O . GLY A 1 83 ? 15.625 1.462 -8.210 1.00 98.25 83 GLY A O 1
ATOM 603 N N . MET A 1 84 ? 15.192 1.766 -10.384 1.00 98.50 84 MET A N 1
ATOM 604 C CA . MET A 1 84 ? 13.785 2.130 -10.188 1.00 98.50 84 MET A CA 1
ATOM 605 C C . MET A 1 84 ? 12.999 1.024 -9.477 1.00 98.50 84 MET A C 1
ATOM 607 O O . MET A 1 84 ? 12.242 1.307 -8.553 1.00 98.50 84 MET A O 1
ATOM 611 N N . ILE A 1 85 ? 13.197 -0.240 -9.868 1.00 98.38 85 ILE A N 1
ATOM 612 C CA . ILE A 1 85 ? 12.546 -1.387 -9.217 1.00 98.38 85 ILE A CA 1
ATOM 613 C C . ILE A 1 85 ? 12.954 -1.484 -7.743 1.00 98.38 85 ILE A C 1
ATOM 615 O O . ILE A 1 85 ? 12.093 -1.718 -6.900 1.00 98.38 85 ILE A O 1
ATOM 619 N N . GLN A 1 86 ? 14.235 -1.278 -7.423 1.00 98.69 86 GLN A N 1
ATOM 620 C CA . GLN A 1 86 ? 14.715 -1.267 -6.036 1.00 98.69 86 GLN A CA 1
ATOM 621 C C . GLN A 1 86 ? 14.063 -0.142 -5.224 1.00 98.69 86 GLN A C 1
ATOM 623 O O . GLN A 1 86 ? 13.524 -0.400 -4.149 1.00 98.69 86 GLN A O 1
ATOM 628 N N . CYS A 1 87 ? 14.030 1.081 -5.762 1.00 98.75 87 CYS A N 1
ATOM 629 C CA . CYS A 1 87 ? 13.374 2.218 -5.117 1.00 98.75 87 CYS A CA 1
ATOM 630 C C . CYS A 1 87 ? 11.880 1.960 -4.860 1.00 98.75 87 CYS A C 1
ATOM 632 O O . CYS A 1 87 ? 11.371 2.252 -3.777 1.00 98.75 87 CYS A O 1
ATOM 634 N N . LEU A 1 88 ? 11.178 1.380 -5.837 1.00 98.75 88 LEU A N 1
ATOM 635 C CA . LEU A 1 88 ? 9.758 1.051 -5.723 1.00 98.75 88 LEU A CA 1
ATOM 636 C C . LEU A 1 88 ? 9.498 -0.089 -4.727 1.00 98.75 88 LEU A C 1
ATOM 638 O O . LEU A 1 88 ? 8.521 -0.019 -3.987 1.00 98.75 88 LEU A O 1
ATOM 642 N N . ASP A 1 89 ? 10.362 -1.106 -4.652 1.00 98.75 89 ASP A N 1
ATOM 643 C CA . ASP A 1 89 ? 10.263 -2.165 -3.633 1.00 98.75 89 ASP A CA 1
ATOM 644 C C . ASP A 1 89 ? 10.474 -1.605 -2.216 1.00 98.75 89 ASP A C 1
ATOM 646 O O . ASP A 1 89 ? 9.724 -1.937 -1.296 1.00 98.75 89 ASP A O 1
ATOM 650 N N . GLU A 1 90 ? 11.438 -0.697 -2.030 1.00 98.81 90 GLU A N 1
ATOM 651 C CA . GLU A 1 90 ? 11.623 -0.001 -0.752 1.00 98.81 90 GLU A CA 1
ATOM 652 C C . GLU A 1 90 ? 10.384 0.806 -0.351 1.00 98.81 90 GLU A C 1
ATOM 654 O O . GLU A 1 90 ? 9.940 0.729 0.799 1.00 98.81 90 GLU A O 1
ATOM 659 N N . ALA A 1 91 ? 9.805 1.560 -1.290 1.00 98.81 91 ALA A N 1
ATOM 660 C CA . ALA A 1 91 ? 8.589 2.328 -1.046 1.00 98.81 91 ALA A CA 1
ATOM 661 C C . ALA A 1 91 ? 7.397 1.415 -0.734 1.00 98.81 91 ALA A C 1
ATOM 663 O O . ALA A 1 91 ? 6.670 1.672 0.226 1.00 98.81 91 ALA A O 1
ATOM 664 N N . TYR A 1 92 ? 7.232 0.317 -1.477 1.00 98.88 92 TYR A N 1
ATOM 665 C CA . TYR A 1 92 ? 6.205 -0.693 -1.222 1.00 98.88 92 TYR A CA 1
ATOM 666 C C . TYR A 1 92 ? 6.291 -1.211 0.217 1.00 98.88 92 TYR A C 1
ATOM 668 O O . TYR A 1 92 ? 5.299 -1.198 0.946 1.00 98.88 92 TYR A O 1
ATOM 676 N N . ARG A 1 93 ? 7.488 -1.621 0.658 1.00 98.88 93 ARG A N 1
ATOM 677 C CA . ARG A 1 93 ? 7.715 -2.124 2.022 1.00 98.88 93 ARG A CA 1
ATOM 678 C C . ARG A 1 93 ? 7.434 -1.066 3.079 1.00 98.88 93 ARG A C 1
ATOM 680 O O . ARG A 1 93 ? 6.866 -1.387 4.119 1.00 98.88 93 ARG A O 1
ATOM 687 N N . ALA A 1 94 ? 7.823 0.183 2.830 1.00 98.88 94 ALA A N 1
ATOM 688 C CA . ALA A 1 94 ? 7.563 1.279 3.754 1.00 98.88 94 ALA A CA 1
ATOM 689 C C . ALA A 1 94 ? 6.056 1.553 3.895 1.00 98.88 94 ALA A C 1
ATOM 691 O O . ALA A 1 94 ? 5.558 1.686 5.015 1.00 98.88 94 ALA A O 1
ATOM 692 N N . TRP A 1 95 ? 5.318 1.577 2.782 1.00 98.88 95 TRP A N 1
ATOM 693 C CA . TRP A 1 95 ? 3.866 1.754 2.785 1.00 98.88 95 TRP A CA 1
ATOM 694 C C . TRP A 1 95 ? 3.133 0.579 3.438 1.00 98.88 95 TRP A C 1
ATOM 696 O O . TRP A 1 95 ? 2.226 0.804 4.239 1.00 98.88 95 TRP A O 1
ATOM 706 N N . ASP A 1 96 ? 3.549 -0.661 3.172 1.00 98.88 96 ASP A N 1
ATOM 707 C CA . ASP A 1 96 ? 3.005 -1.849 3.843 1.00 98.88 96 ASP A CA 1
ATOM 708 C C . ASP A 1 96 ? 3.310 -1.840 5.353 1.00 98.88 96 ASP A C 1
ATOM 710 O O . ASP A 1 96 ? 2.459 -2.173 6.180 1.00 98.88 96 ASP A O 1
ATOM 714 N N . GLY A 1 97 ? 4.498 -1.370 5.743 1.00 98.81 97 GLY A N 1
ATOM 715 C CA . GLY A 1 97 ? 4.868 -1.157 7.142 1.00 98.81 97 GLY A CA 1
ATOM 716 C C . GLY A 1 97 ? 3.956 -0.149 7.845 1.00 98.81 97 GLY A C 1
ATOM 717 O O . GLY A 1 97 ? 3.446 -0.431 8.936 1.00 98.81 97 GLY A O 1
ATOM 718 N N . LEU A 1 98 ? 3.693 1.001 7.216 1.00 98.75 98 LEU A N 1
ATOM 719 C CA . LEU A 1 98 ? 2.743 1.990 7.731 1.00 98.75 98 LEU A CA 1
ATOM 720 C C . LEU A 1 98 ? 1.329 1.408 7.825 1.00 98.75 98 LEU A C 1
ATOM 722 O O . LEU A 1 98 ? 0.691 1.539 8.866 1.00 98.75 98 LEU A O 1
ATOM 726 N N . LEU A 1 99 ? 0.862 0.716 6.783 1.00 98.81 99 LEU A N 1
ATOM 727 C CA . LEU A 1 99 ? -0.442 0.054 6.764 1.00 98.81 99 LEU A CA 1
ATOM 728 C C . LEU A 1 99 ? -0.607 -0.873 7.971 1.00 98.81 99 LEU A C 1
ATOM 730 O O . LEU A 1 99 ? -1.587 -0.751 8.710 1.00 98.81 99 LEU A O 1
ATOM 734 N N . ASN A 1 100 ? 0.353 -1.771 8.200 1.00 98.81 100 ASN A N 1
ATOM 735 C CA . ASN A 1 100 ? 0.310 -2.717 9.314 1.00 98.81 100 ASN A CA 1
ATOM 736 C C . ASN A 1 100 ? 0.393 -2.008 10.674 1.00 98.81 100 ASN A C 1
ATOM 738 O O . ASN A 1 100 ? -0.298 -2.393 11.619 1.00 98.81 100 ASN A O 1
ATOM 742 N N . THR A 1 101 ? 1.182 -0.938 10.769 1.00 98.75 101 THR A N 1
ATOM 743 C CA . THR A 1 101 ? 1.299 -0.121 11.985 1.00 98.75 101 THR A CA 1
ATOM 744 C C . THR A 1 101 ? -0.029 0.559 12.318 1.00 98.75 101 THR A C 1
ATOM 746 O O . THR A 1 101 ? -0.531 0.421 13.435 1.00 98.75 101 THR A O 1
ATOM 749 N N . SER A 1 102 ? -0.655 1.225 11.344 1.00 98.62 102 SER A N 1
ATOM 750 C CA . SER A 1 102 ? -1.959 1.872 11.512 1.00 98.62 102 SER A CA 1
ATOM 751 C C . SER A 1 102 ? -3.069 0.861 11.804 1.00 98.62 102 SER A C 1
ATOM 753 O O . SER A 1 102 ? -3.907 1.099 12.670 1.00 98.62 102 SER A O 1
ATOM 755 N N . TYR A 1 103 ? -3.060 -0.295 11.135 1.00 98.75 103 TYR A N 1
ATOM 756 C CA . TYR A 1 103 ? -3.993 -1.388 11.404 1.00 98.75 103 TYR A CA 1
ATOM 757 C C . TYR A 1 103 ? -3.903 -1.881 12.855 1.00 98.75 103 TYR A C 1
ATOM 759 O O . TYR A 1 103 ? -4.924 -1.982 13.537 1.00 98.75 103 TYR A O 1
ATOM 767 N N . ASN A 1 104 ? -2.691 -2.145 13.349 1.00 98.75 104 ASN A N 1
ATOM 768 C CA . ASN A 1 104 ? -2.481 -2.592 14.724 1.00 98.75 104 ASN A CA 1
ATOM 769 C C . ASN A 1 104 ? -2.870 -1.507 15.738 1.00 98.75 104 ASN A C 1
ATOM 771 O O . ASN A 1 104 ? -3.522 -1.815 16.735 1.00 98.75 104 ASN A O 1
ATOM 775 N N . GLY A 1 105 ? -2.555 -0.239 15.454 1.00 98.38 105 GLY A N 1
ATOM 776 C CA . GLY A 1 105 ? -2.993 0.895 16.270 1.00 98.38 105 GLY A CA 1
ATOM 777 C C . GLY A 1 105 ? -4.518 0.989 16.368 1.00 98.38 105 GLY A C 1
ATOM 778 O O . GLY A 1 105 ? -5.063 1.123 17.460 1.00 98.38 105 GLY A O 1
ATOM 779 N N . LEU A 1 106 ? -5.231 0.823 15.251 1.00 98.44 106 LEU A N 1
ATOM 780 C CA . LEU A 1 106 ? -6.695 0.779 15.253 1.00 98.44 106 LEU A CA 1
ATOM 781 C C . LEU A 1 106 ? -7.230 -0.391 16.082 1.00 98.44 106 LEU A C 1
ATOM 783 O O . LEU A 1 106 ? -8.178 -0.220 16.845 1.00 98.44 106 LEU A O 1
ATOM 787 N N . LEU A 1 107 ? -6.640 -1.581 15.959 1.00 98.31 107 LEU A N 1
ATOM 788 C CA . LEU A 1 107 ? -7.077 -2.737 16.743 1.00 98.31 107 LEU A CA 1
ATOM 789 C C . LEU A 1 107 ? -6.872 -2.555 18.251 1.00 98.31 107 LEU A C 1
ATOM 791 O O . LEU A 1 107 ? -7.669 -3.095 19.016 1.00 98.31 107 LEU A O 1
ATOM 795 N N . ALA A 1 108 ? -5.863 -1.790 18.668 1.00 97.88 108 ALA A N 1
ATOM 796 C CA . ALA A 1 108 ? -5.630 -1.471 20.074 1.00 97.88 108 ALA A CA 1
ATOM 797 C C . ALA A 1 108 ? -6.673 -0.492 20.649 1.00 97.88 108 ALA A C 1
ATOM 799 O O . ALA A 1 108 ? -7.004 -0.582 21.828 1.00 97.88 108 ALA A O 1
ATOM 800 N N . THR A 1 109 ? -7.219 0.409 19.825 1.00 96.44 109 THR A N 1
ATOM 801 C CA . THR A 1 109 ? -8.133 1.477 20.278 1.00 96.44 109 THR A CA 1
ATOM 802 C C . THR A 1 109 ? -9.616 1.132 20.099 1.00 96.44 109 THR A C 1
ATOM 804 O O . THR A 1 109 ? -10.470 1.569 20.870 1.00 96.44 109 THR A O 1
ATOM 807 N N . LEU A 1 110 ? -9.967 0.363 19.065 1.00 97.50 110 LEU A N 1
ATOM 808 C CA . LEU A 1 110 ? -11.360 0.090 18.704 1.00 97.50 110 LEU A CA 1
ATOM 809 C C . LEU A 1 110 ? -12.067 -0.847 19.697 1.00 97.50 110 LEU A C 1
ATOM 811 O O . LEU A 1 110 ? -11.480 -1.794 20.222 1.00 97.50 110 LEU A O 1
ATOM 815 N N . LYS A 1 111 ? -13.387 -0.671 19.861 1.00 97.75 111 LYS A N 1
ATOM 816 C CA . LYS A 1 111 ? -14.235 -1.599 20.634 1.00 97.75 111 LYS A CA 1
ATOM 817 C C . LYS A 1 111 ? -14.292 -2.982 19.959 1.00 97.75 111 LYS A C 1
ATOM 819 O O . LYS A 1 111 ? -14.216 -3.051 18.727 1.00 97.75 111 LYS A O 1
ATOM 824 N N . PRO A 1 112 ? -14.550 -4.083 20.694 1.00 98.25 112 PRO A N 1
ATOM 825 C CA . PRO A 1 112 ? -14.509 -5.445 20.141 1.00 98.25 112 PRO A CA 1
ATOM 826 C C . PRO A 1 112 ? -15.333 -5.652 18.857 1.00 98.25 112 PRO A C 1
ATOM 828 O O . PRO A 1 112 ? -14.859 -6.260 17.895 1.00 98.25 112 PRO A O 1
ATOM 831 N N . ALA A 1 113 ? -16.542 -5.084 18.790 1.00 98.19 113 ALA A N 1
ATOM 832 C CA . ALA A 1 113 ? -17.390 -5.168 17.599 1.00 98.19 113 ALA A CA 1
ATOM 833 C C . ALA A 1 113 ? -16.781 -4.448 16.377 1.00 98.19 113 ALA A C 1
ATOM 835 O O . ALA A 1 113 ? -16.876 -4.944 15.253 1.00 98.19 113 ALA A O 1
ATOM 836 N N . GLN A 1 114 ? -16.134 -3.296 16.581 1.00 98.38 114 GLN A N 1
ATOM 837 C CA . GLN A 1 114 ? -15.459 -2.546 15.517 1.00 98.38 114 GLN A CA 1
ATOM 838 C C . GLN A 1 114 ? -14.189 -3.266 15.051 1.00 98.38 114 GLN A C 1
ATOM 840 O O . GLN A 1 114 ? -13.961 -3.363 13.848 1.00 98.38 114 GLN A O 1
ATOM 845 N N . GLN A 1 115 ? -13.414 -3.847 15.971 1.00 98.62 115 GLN A N 1
ATOM 846 C CA . GLN A 1 115 ? -12.238 -4.646 15.619 1.00 98.62 115 GLN A CA 1
ATOM 847 C C . GLN A 1 115 ? -12.597 -5.831 14.714 1.00 98.62 115 GLN A C 1
ATOM 849 O O . GLN A 1 115 ? -11.914 -6.096 13.728 1.00 98.62 115 GLN A O 1
ATOM 854 N N . THR A 1 116 ? -13.687 -6.544 15.018 1.00 98.62 116 THR A N 1
ATOM 855 C CA . THR A 1 116 ? -14.153 -7.665 14.186 1.00 98.62 116 THR A CA 1
ATOM 856 C C . THR A 1 116 ? -14.543 -7.203 12.783 1.00 98.62 116 THR A C 1
ATOM 858 O O . THR A 1 116 ? -14.170 -7.853 11.805 1.00 98.62 116 THR A O 1
ATOM 861 N N . LYS A 1 117 ? -15.212 -6.048 12.657 1.00 98.69 117 LYS A N 1
ATOM 862 C CA . LYS A 1 117 ? -15.506 -5.443 11.349 1.00 98.69 117 LYS A CA 1
ATOM 863 C C . LYS A 1 117 ? -14.225 -5.069 10.597 1.00 98.69 117 LYS A C 1
ATOM 865 O O . LYS A 1 117 ? -14.110 -5.407 9.423 1.00 98.69 117 LYS A O 1
ATOM 870 N N . LEU A 1 118 ? -13.251 -4.449 11.268 1.00 98.75 118 LEU A N 1
ATOM 871 C CA . LEU A 1 118 ? -11.978 -4.064 10.653 1.00 98.75 118 LEU A CA 1
ATOM 872 C C . LEU A 1 118 ? -11.176 -5.284 10.178 1.00 98.75 118 LEU A C 1
ATOM 874 O O . LEU A 1 118 ? -10.692 -5.278 9.051 1.00 98.75 118 LEU A O 1
ATOM 878 N N . ARG A 1 119 ? -11.097 -6.357 10.979 1.00 98.81 119 ARG A N 1
ATOM 879 C CA . ARG A 1 119 ? -10.454 -7.625 10.584 1.00 98.81 119 ARG A CA 1
ATOM 880 C C . ARG A 1 119 ? -11.079 -8.210 9.319 1.00 98.81 119 ARG A C 1
ATOM 882 O O . ARG A 1 119 ? -10.367 -8.601 8.398 1.00 98.81 119 ARG A O 1
ATOM 889 N N . ASN A 1 120 ? -12.409 -8.261 9.258 1.00 98.75 120 ASN A N 1
ATOM 890 C CA . ASN A 1 120 ? -13.116 -8.798 8.095 1.00 98.75 120 ASN A CA 1
ATOM 891 C C . ASN A 1 120 ? -12.948 -7.916 6.855 1.00 98.75 120 ASN A C 1
ATOM 893 O O . ASN A 1 120 ? -12.804 -8.441 5.753 1.00 98.75 120 ASN A O 1
ATOM 897 N N . LEU A 1 121 ? -12.939 -6.592 7.025 1.00 98.69 121 LEU A N 1
ATOM 898 C CA . LEU A 1 121 ? -12.677 -5.658 5.934 1.00 98.69 121 LEU A CA 1
ATOM 899 C C . LEU A 1 121 ? -11.237 -5.805 5.425 1.00 98.69 121 LEU A C 1
ATOM 901 O O . LEU A 1 121 ? -11.030 -5.882 4.221 1.00 98.69 121 LEU A O 1
ATOM 905 N N . GLN A 1 122 ? -10.250 -5.921 6.318 1.00 98.75 122 GLN A N 1
ATOM 906 C CA . GLN A 1 122 ? -8.844 -6.073 5.935 1.00 98.75 122 GLN A CA 1
ATOM 907 C C . GLN A 1 122 ? -8.583 -7.384 5.178 1.00 98.75 122 GLN A C 1
ATOM 909 O O . GLN A 1 122 ? -7.839 -7.379 4.204 1.00 98.75 122 GLN A O 1
ATOM 914 N N . ARG A 1 123 ? -9.234 -8.492 5.559 1.00 98.88 123 ARG A N 1
ATOM 915 C CA . ARG A 1 123 ? -9.160 -9.758 4.802 1.00 98.88 123 ARG A CA 1
ATOM 916 C C . ARG A 1 123 ? -9.710 -9.616 3.384 1.00 98.88 123 ARG A C 1
ATOM 918 O O . ARG A 1 123 ? -9.069 -10.062 2.443 1.00 98.88 123 ARG A O 1
ATOM 925 N N . GLN A 1 124 ? -10.861 -8.960 3.232 1.00 98.81 124 GLN A N 1
ATOM 926 C CA . GLN A 1 124 ? -11.435 -8.686 1.910 1.00 98.81 124 GLN A CA 1
ATOM 927 C C . GLN A 1 124 ? -10.541 -7.755 1.088 1.00 98.81 124 GLN A C 1
ATOM 929 O O . GLN A 1 124 ? -10.378 -7.963 -0.109 1.00 98.81 124 GLN A O 1
ATOM 934 N N . TRP A 1 125 ? -9.916 -6.766 1.730 1.00 98.81 125 TRP A N 1
ATOM 935 C CA . TRP A 1 125 ? -8.956 -5.892 1.067 1.00 98.81 125 TRP A CA 1
ATOM 936 C C . TRP A 1 125 ? -7.723 -6.655 0.564 1.00 98.81 125 TRP A C 1
ATOM 938 O O . TRP A 1 125 ? -7.267 -6.370 -0.534 1.00 98.81 125 TRP A O 1
ATOM 948 N N . ILE A 1 126 ? -7.218 -7.651 1.303 1.00 98.88 126 ILE A N 1
ATOM 949 C CA . ILE A 1 126 ? -6.120 -8.514 0.827 1.00 98.88 126 ILE A CA 1
ATOM 950 C C . ILE A 1 126 ? -6.546 -9.272 -0.435 1.00 98.88 126 ILE A C 1
ATOM 952 O O . ILE A 1 126 ? -5.816 -9.265 -1.419 1.00 98.88 126 ILE A O 1
ATOM 956 N N . THR A 1 127 ? -7.751 -9.853 -0.446 1.00 98.81 127 THR A N 1
ATOM 957 C CA . THR A 1 127 ? -8.292 -10.514 -1.645 1.00 98.81 127 THR A CA 1
ATOM 958 C C . THR A 1 127 ? -8.404 -9.552 -2.828 1.00 98.81 127 THR A C 1
ATOM 960 O O . THR A 1 127 ? -8.038 -9.915 -3.942 1.00 98.81 127 THR A O 1
ATOM 963 N N . PHE A 1 128 ? -8.870 -8.321 -2.594 1.00 98.81 128 PHE A N 1
ATOM 964 C CA . PHE A 1 128 ? -8.893 -7.273 -3.614 1.00 98.81 128 PHE A CA 1
ATOM 965 C C . PHE A 1 128 ? -7.484 -6.939 -4.117 1.00 98.81 128 PHE A C 1
ATOM 967 O O . PHE A 1 128 ? -7.264 -6.968 -5.319 1.00 98.81 128 PHE A O 1
ATOM 974 N N . ARG A 1 129 ? -6.526 -6.672 -3.220 1.00 98.75 129 ARG A N 1
ATOM 975 C CA . ARG A 1 129 ? -5.138 -6.334 -3.567 1.00 98.75 129 ARG A CA 1
ATOM 976 C C . ARG A 1 129 ? -4.511 -7.416 -4.440 1.00 98.75 129 ARG A C 1
ATOM 978 O O . ARG A 1 129 ? -3.877 -7.100 -5.437 1.00 98.75 129 ARG A O 1
ATOM 985 N N . ASP A 1 130 ? -4.685 -8.680 -4.069 1.00 98.81 130 ASP A N 1
ATOM 986 C CA . ASP A 1 130 ? -4.092 -9.795 -4.804 1.00 98.81 130 ASP A CA 1
ATOM 987 C C . ASP A 1 130 ? -4.714 -9.930 -6.207 1.00 98.81 130 ASP A C 1
ATOM 989 O O . ASP A 1 130 ? -3.996 -10.159 -7.181 1.00 98.81 130 ASP A O 1
ATOM 993 N N . ALA A 1 131 ? -6.030 -9.713 -6.331 1.00 98.88 131 ALA A N 1
ATOM 994 C CA . ALA A 1 131 ? -6.717 -9.674 -7.622 1.00 98.88 131 ALA A CA 1
ATOM 995 C C . ALA A 1 131 ? -6.290 -8.466 -8.475 1.00 98.88 131 ALA A C 1
ATOM 997 O O . ALA A 1 131 ? -6.036 -8.617 -9.668 1.00 98.88 131 ALA A O 1
ATOM 998 N N . GLU A 1 132 ? -6.148 -7.292 -7.862 1.00 98.75 132 GLU A N 1
ATOM 999 C CA . GLU A 1 132 ? -5.670 -6.073 -8.515 1.00 98.75 132 GLU A CA 1
ATOM 1000 C C . GLU A 1 132 ? -4.237 -6.255 -9.026 1.00 98.75 132 GLU A C 1
ATOM 1002 O O . GLU A 1 132 ? -3.916 -5.901 -10.154 1.00 98.75 132 GLU A O 1
ATOM 1007 N N . PHE A 1 133 ? -3.366 -6.891 -8.240 1.00 98.69 133 PHE A N 1
ATOM 1008 C CA . PHE A 1 133 ? -1.986 -7.159 -8.644 1.00 98.69 133 PHE A CA 1
ATOM 1009 C C . PHE A 1 133 ? -1.901 -8.157 -9.795 1.00 98.69 133 PHE A C 1
ATOM 1011 O O . PHE A 1 133 ? -1.029 -8.011 -10.655 1.00 98.69 133 PHE A O 1
ATOM 1018 N N . ALA A 1 134 ? -2.783 -9.158 -9.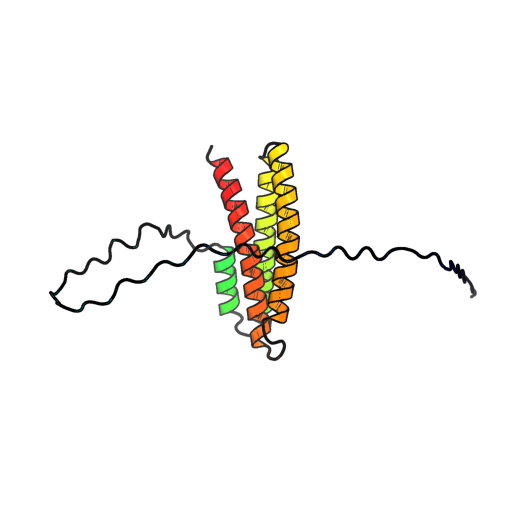820 1.00 98.56 134 ALA A N 1
ATOM 1019 C CA . ALA A 1 134 ? -2.912 -10.059 -10.958 1.00 98.56 134 ALA A CA 1
ATOM 1020 C C . ALA A 1 134 ? -3.367 -9.290 -12.207 1.00 98.56 134 ALA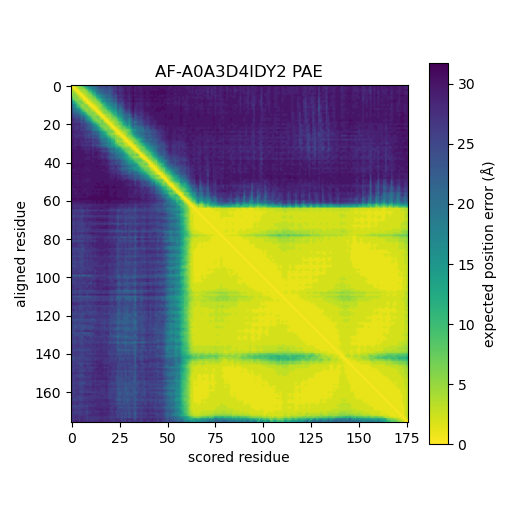 A C 1
ATOM 1022 O O . ALA A 1 134 ? -2.725 -9.391 -13.248 1.00 98.56 134 ALA A O 1
ATOM 1023 N N . PHE A 1 135 ? -4.385 -8.435 -12.077 1.00 98.69 135 PHE A N 1
ATOM 1024 C CA . PHE A 1 135 ? -4.850 -7.594 -13.176 1.00 98.69 135 PHE A CA 1
ATOM 1025 C C . PHE A 1 135 ? -3.758 -6.651 -13.703 1.00 98.69 135 PHE A C 1
ATOM 1027 O O . PHE A 1 135 ? -3.536 -6.602 -14.908 1.00 98.69 135 PHE A O 1
ATOM 1034 N N . ILE A 1 136 ? -3.012 -5.969 -12.828 1.00 98.19 136 ILE A N 1
ATOM 1035 C CA . ILE A 1 136 ? -1.867 -5.120 -13.206 1.00 98.19 136 ILE A CA 1
ATOM 1036 C C . ILE A 1 136 ? -0.829 -5.924 -14.006 1.00 98.19 136 ILE A C 1
ATOM 1038 O O . ILE A 1 136 ? -0.249 -5.420 -14.966 1.00 98.19 136 ILE A O 1
ATOM 1042 N N . ASN A 1 137 ? -0.578 -7.185 -13.649 1.00 95.69 137 ASN A N 1
ATOM 1043 C CA . ASN A 1 137 ? 0.371 -8.012 -14.399 1.00 95.69 137 ASN A CA 1
ATOM 1044 C C . ASN A 1 137 ? -0.092 -8.323 -15.814 1.00 95.69 137 ASN A C 1
ATOM 1046 O O . ASN A 1 137 ? 0.737 -8.305 -16.723 1.00 95.69 137 ASN A O 1
ATOM 1050 N N . ASP A 1 138 ? -1.385 -8.588 -15.970 1.00 97.00 138 ASP A N 1
ATOM 1051 C CA . ASP A 1 138 ? -1.979 -8.989 -17.241 1.00 97.00 138 ASP A CA 1
ATOM 1052 C C . ASP A 1 138 ? -2.272 -7.786 -18.147 1.00 97.00 138 ASP A C 1
ATOM 1054 O O . ASP A 1 138 ? -2.207 -7.896 -19.371 1.00 97.00 138 ASP A O 1
ATOM 1058 N N . PHE A 1 139 ? -2.578 -6.627 -17.559 1.00 97.62 139 PHE A N 1
ATOM 1059 C CA . PHE A 1 139 ? -2.919 -5.408 -18.288 1.00 97.62 139 PHE A CA 1
ATOM 1060 C C . PHE A 1 139 ? -1.704 -4.784 -18.987 1.00 97.62 139 PHE A C 1
ATOM 1062 O O . PHE A 1 139 ? -1.796 -4.375 -20.146 1.00 97.62 139 PHE A O 1
ATOM 1069 N N . TYR A 1 140 ? -0.554 -4.714 -18.307 1.00 95.12 140 TYR A N 1
ATOM 1070 C CA . TYR A 1 140 ? 0.654 -4.115 -18.879 1.00 95.12 140 TYR A CA 1
ATOM 1071 C C . TYR A 1 140 ? 1.495 -5.138 -19.658 1.00 95.12 140 TYR A C 1
ATOM 1073 O O . TYR A 1 140 ? 1.714 -6.249 -19.167 1.00 95.12 140 TYR A O 1
ATOM 1081 N N . PRO A 1 141 ? 2.081 -4.761 -20.814 1.00 94.75 141 PRO A N 1
ATOM 1082 C CA . PRO A 1 141 ? 2.888 -5.670 -21.625 1.00 94.75 141 PRO A CA 1
ATOM 1083 C C . PRO A 1 141 ? 4.017 -6.357 -20.847 1.00 94.75 141 PRO A C 1
ATOM 1085 O O . PRO A 1 141 ? 4.728 -5.747 -20.045 1.00 94.75 141 PRO A O 1
ATOM 1088 N N . THR A 1 142 ? 4.223 -7.647 -21.103 1.00 89.38 142 THR A N 1
ATOM 1089 C CA . THR A 1 142 ? 5.315 -8.432 -20.498 1.00 89.38 142 THR A CA 1
ATOM 1090 C C . THR A 1 142 ? 6.670 -8.159 -21.153 1.00 89.38 142 THR A C 1
ATOM 1092 O O . THR A 1 142 ? 7.705 -8.316 -20.508 1.00 89.38 142 THR A O 1
ATOM 1095 N N . GLN A 1 143 ? 6.660 -7.709 -22.409 1.00 91.69 143 GLN A N 1
ATOM 1096 C CA . GLN A 1 143 ? 7.846 -7.392 -23.200 1.00 91.69 143 GLN A CA 1
ATOM 1097 C C . GLN A 1 143 ? 8.324 -5.966 -22.919 1.00 91.69 143 GLN A C 1
ATOM 1099 O O . GLN A 1 143 ? 7.524 -5.034 -22.918 1.00 91.69 143 GLN A O 1
ATOM 1104 N N . GLY A 1 144 ? 9.637 -5.781 -22.784 1.00 92.81 144 GLY A N 1
ATOM 1105 C CA . GLY A 1 144 ? 10.246 -4.474 -22.545 1.00 92.81 144 GLY A CA 1
ATOM 1106 C C . GLY A 1 144 ? 10.399 -4.162 -21.057 1.00 92.81 144 GLY A C 1
ATOM 1107 O O . GLY A 1 144 ? 9.459 -4.237 -20.267 1.00 92.81 144 GLY A O 1
ATOM 1108 N N . THR A 1 145 ? 11.614 -3.784 -20.668 1.00 93.94 145 THR A N 1
ATOM 1109 C CA . THR A 1 145 ? 11.979 -3.544 -19.266 1.00 93.94 145 THR A CA 1
ATOM 1110 C C . THR A 1 145 ? 11.264 -2.331 -18.670 1.00 93.94 145 THR A C 1
ATOM 1112 O O . THR A 1 145 ? 11.025 -2.307 -17.468 1.00 93.94 145 THR A O 1
ATOM 1115 N N . MET A 1 146 ? 10.843 -1.372 -19.502 1.00 94.25 146 MET A N 1
ATOM 1116 C CA . MET A 1 146 ? 10.108 -0.170 -19.093 1.00 94.25 146 MET A CA 1
ATOM 1117 C C . MET A 1 146 ? 8.813 -0.477 -18.325 1.00 94.25 146 MET A C 1
ATOM 1119 O O . MET A 1 146 ? 8.485 0.238 -17.386 1.00 94.25 146 MET A O 1
ATOM 1123 N N . TRP A 1 147 ? 8.099 -1.555 -18.662 1.00 97.06 147 TRP A N 1
ATOM 1124 C CA . TRP A 1 147 ? 6.821 -1.887 -18.016 1.00 97.06 147 TRP A CA 1
ATOM 1125 C C . TRP A 1 147 ? 6.970 -2.502 -16.624 1.00 97.06 147 TRP A C 1
ATOM 1127 O O . TRP A 1 147 ? 6.003 -2.574 -15.868 1.00 97.06 147 TRP A O 1
ATOM 1137 N N . VAL A 1 148 ? 8.172 -2.949 -16.255 1.00 97.06 148 VAL A N 1
ATOM 1138 C CA . VAL A 1 148 ? 8.427 -3.528 -14.931 1.00 97.06 148 VAL A CA 1
ATOM 1139 C C . VAL A 1 148 ? 8.269 -2.483 -13.814 1.00 97.06 148 VAL A C 1
ATOM 1141 O O . VAL A 1 148 ? 7.442 -2.723 -12.933 1.00 97.06 148 VAL A O 1
ATOM 1144 N N . PRO A 1 149 ? 8.968 -1.327 -13.828 1.00 97.69 149 PRO A N 1
ATOM 1145 C CA . PRO A 1 149 ? 8.762 -0.286 -12.823 1.00 97.69 149 PRO A CA 1
ATOM 1146 C C . PRO A 1 149 ? 7.357 0.327 -12.894 1.00 97.69 149 PRO A C 1
ATOM 1148 O O . PRO A 1 149 ? 6.813 0.654 -11.848 1.00 97.69 149 PRO A O 1
ATOM 1151 N N . VAL A 1 150 ? 6.723 0.398 -14.074 1.00 98.00 150 VAL A N 1
ATOM 1152 C CA . VAL A 1 150 ? 5.324 0.859 -14.196 1.00 98.00 150 VAL A CA 1
ATOM 1153 C C . VAL A 1 150 ? 4.388 -0.019 -13.362 1.00 98.00 150 VAL A C 1
ATOM 1155 O O . VAL A 1 150 ? 3.732 0.479 -12.455 1.00 98.00 150 VAL A O 1
ATOM 1158 N N . ARG A 1 151 ? 4.400 -1.343 -13.575 1.00 98.31 151 ARG A N 1
ATOM 1159 C CA . ARG A 1 151 ? 3.591 -2.279 -12.773 1.00 98.31 151 ARG A CA 1
ATOM 1160 C C . ARG A 1 151 ? 3.901 -2.200 -11.280 1.00 98.31 151 ARG A C 1
ATOM 1162 O O . ARG A 1 151 ? 3.002 -2.336 -10.457 1.00 98.31 151 ARG A O 1
ATOM 1169 N N . MET A 1 152 ? 5.172 -2.028 -10.917 1.00 98.31 152 MET A N 1
ATOM 1170 C CA . MET A 1 152 ? 5.571 -1.901 -9.513 1.00 98.31 152 MET A CA 1
ATOM 1171 C C . MET A 1 152 ? 5.037 -0.611 -8.880 1.00 98.31 152 MET A C 1
ATOM 1173 O O . MET A 1 152 ? 4.587 -0.665 -7.740 1.00 98.31 152 MET A O 1
ATOM 1177 N N . SER A 1 153 ? 5.023 0.505 -9.612 1.00 98.56 153 SER A N 1
ATOM 1178 C CA . SER A 1 153 ? 4.435 1.770 -9.154 1.00 98.56 153 SER A CA 1
ATOM 1179 C C . SER A 1 153 ? 2.941 1.634 -8.869 1.00 98.56 153 SER A C 1
ATOM 1181 O O . SER A 1 153 ? 2.504 1.967 -7.773 1.00 98.56 153 SER A O 1
ATOM 1183 N N . GLU A 1 154 ? 2.175 1.035 -9.784 1.00 98.62 154 GLU A 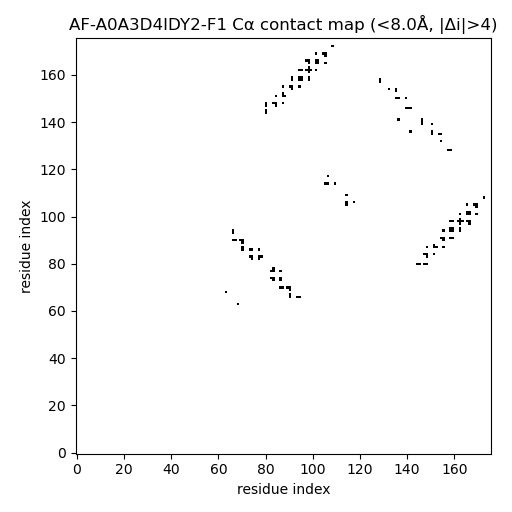N 1
ATOM 1184 C CA . GLU A 1 154 ? 0.733 0.806 -9.581 1.00 98.62 154 GLU A CA 1
ATOM 1185 C C . GLU A 1 154 ? 0.464 -0.019 -8.309 1.00 98.62 154 GLU A C 1
ATOM 1187 O O . GLU A 1 154 ? -0.420 0.280 -7.505 1.00 98.62 154 GLU A O 1
ATOM 1192 N N . ARG A 1 155 ? 1.290 -1.043 -8.056 1.00 98.75 155 ARG A N 1
ATOM 1193 C CA . ARG A 1 155 ? 1.195 -1.844 -6.826 1.00 98.75 155 ARG A CA 1
ATOM 1194 C C . ARG A 1 155 ? 1.523 -1.041 -5.567 1.00 98.75 155 ARG A C 1
ATOM 1196 O O . ARG A 1 155 ? 0.892 -1.268 -4.533 1.00 98.75 155 ARG A O 1
ATOM 1203 N N . VAL A 1 156 ? 2.506 -0.138 -5.632 1.00 98.88 156 VAL A N 1
ATOM 1204 C CA . VAL A 1 156 ? 2.829 0.786 -4.533 1.00 98.88 156 VAL A CA 1
ATOM 1205 C C . VAL A 1 156 ? 1.614 1.655 -4.213 1.00 98.88 156 VAL A C 1
ATOM 1207 O O . VAL A 1 156 ? 1.246 1.754 -3.042 1.00 98.88 156 VAL A O 1
ATOM 1210 N N . ASP A 1 157 ? 0.941 2.201 -5.225 1.00 98.75 157 ASP A N 1
ATOM 1211 C CA . ASP A 1 157 ? -0.211 3.089 -5.041 1.00 98.75 157 ASP A CA 1
ATOM 1212 C C . ASP A 1 157 ? -1.408 2.392 -4.377 1.00 98.75 157 ASP A C 1
ATOM 1214 O O . ASP A 1 157 ? -2.036 2.953 -3.471 1.00 98.75 157 ASP A O 1
ATOM 1218 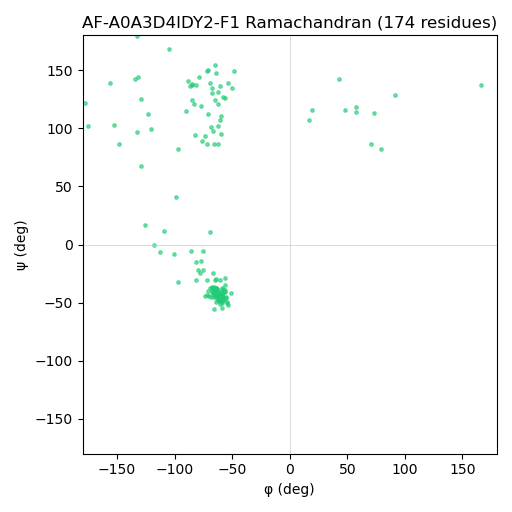N N . VAL A 1 158 ? -1.677 1.129 -4.729 1.00 98.81 158 VAL A N 1
ATOM 1219 C CA . VAL A 1 158 ? -2.713 0.310 -4.069 1.00 98.81 158 VAL A CA 1
ATOM 1220 C C . VAL A 1 158 ? -2.450 0.177 -2.563 1.00 98.81 158 VAL A C 1
ATOM 1222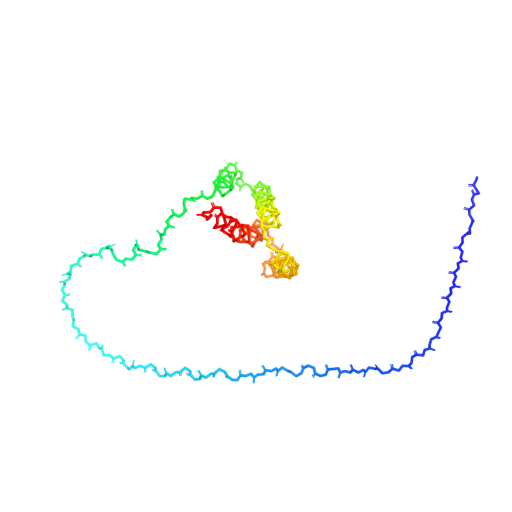 O O . VAL A 1 158 ? -3.368 0.327 -1.747 1.00 98.81 158 VAL A O 1
ATOM 1225 N N . VAL A 1 159 ? -1.201 -0.094 -2.166 1.00 98.81 159 VAL A N 1
ATOM 1226 C CA . VAL A 1 159 ? -0.831 -0.250 -0.748 1.00 98.81 159 VAL A CA 1
ATOM 1227 C C . VAL A 1 159 ? -0.814 1.097 -0.032 1.00 98.81 159 VAL A C 1
ATOM 1229 O O . VAL A 1 159 ? -1.377 1.213 1.059 1.00 98.81 159 VAL A O 1
ATOM 1232 N N . LYS A 1 160 ? -0.243 2.129 -0.659 1.00 98.75 160 LYS A N 1
ATOM 1233 C CA . LYS A 1 160 ? -0.211 3.510 -0.163 1.00 98.75 160 LYS A CA 1
ATOM 1234 C C . LYS A 1 160 ? -1.606 4.030 0.163 1.00 98.75 160 LYS A C 1
ATOM 1236 O O . LYS A 1 160 ? -1.833 4.521 1.268 1.00 98.75 160 LYS A O 1
ATOM 1241 N N . SER A 1 161 ? -2.557 3.874 -0.758 1.00 98.69 161 SER A N 1
ATOM 1242 C CA . SER A 1 161 ? -3.943 4.314 -0.569 1.00 98.69 161 SER A CA 1
ATOM 1243 C C . SER A 1 161 ? -4.562 3.703 0.693 1.00 98.69 161 SER A C 1
ATOM 1245 O O . SER A 1 161 ? -5.132 4.404 1.537 1.00 98.69 161 SER A O 1
ATOM 1247 N N . ARG A 1 162 ? -4.367 2.395 0.896 1.00 98.75 162 ARG A N 1
ATOM 1248 C CA . ARG A 1 162 ? -4.855 1.714 2.097 1.00 98.75 162 ARG A CA 1
ATOM 1249 C C . ARG A 1 162 ? -4.132 2.166 3.364 1.00 98.75 162 ARG A C 1
ATOM 1251 O O . ARG A 1 162 ? -4.787 2.342 4.393 1.00 98.75 162 ARG A O 1
ATOM 1258 N N . ALA A 1 163 ? -2.815 2.347 3.300 1.00 98.81 163 ALA A N 1
ATOM 1259 C CA . ALA A 1 163 ? -2.009 2.813 4.422 1.00 98.81 163 ALA A CA 1
ATOM 1260 C C . ALA A 1 163 ? -2.484 4.191 4.909 1.00 98.81 163 ALA A C 1
ATOM 1262 O O . ALA A 1 163 ? -2.766 4.367 6.095 1.00 98.81 163 ALA A O 1
ATOM 1263 N N . LEU A 1 164 ? -2.665 5.137 3.983 1.00 98.50 164 LEU A N 1
ATOM 1264 C CA . LEU A 1 164 ? -3.163 6.483 4.272 1.00 98.50 164 LEU A CA 1
ATOM 1265 C C . LEU A 1 164 ? -4.585 6.462 4.836 1.00 98.50 164 LEU A C 1
ATOM 1267 O O . LEU A 1 164 ? -4.873 7.171 5.799 1.00 98.50 164 LEU A O 1
ATOM 1271 N N . GLN A 1 165 ? -5.464 5.613 4.301 1.00 98.38 165 GLN A N 1
ATOM 1272 C CA . GLN A 1 165 ? -6.824 5.465 4.818 1.00 98.38 165 GLN A CA 1
ATOM 1273 C C . GLN A 1 165 ? -6.840 4.976 6.276 1.00 98.38 165 GLN A C 1
ATOM 1275 O O . GLN A 1 165 ? -7.530 5.557 7.114 1.00 98.38 165 GLN A O 1
ATOM 1280 N N . LEU A 1 166 ? -6.080 3.923 6.600 1.00 98.62 166 LEU A N 1
ATOM 1281 C CA . LEU A 1 166 ? -6.006 3.403 7.970 1.00 98.62 166 LEU A CA 1
ATOM 1282 C C . LEU A 1 166 ? -5.337 4.395 8.924 1.00 98.62 166 LEU A C 1
ATOM 1284 O O . LEU A 1 166 ? -5.793 4.551 10.056 1.00 98.62 166 LEU A O 1
ATOM 1288 N N . SER A 1 167 ? -4.290 5.079 8.461 1.00 98.06 167 SER A N 1
ATOM 1289 C CA . SER A 1 167 ? -3.625 6.139 9.218 1.00 98.06 167 SER A CA 1
ATOM 1290 C C . SER A 1 167 ? -4.601 7.271 9.552 1.00 98.06 167 SER A C 1
ATOM 1292 O O . SER A 1 167 ? -4.753 7.631 10.715 1.00 98.06 167 SER A O 1
ATOM 1294 N N . SER A 1 168 ? -5.375 7.742 8.570 1.00 97.44 168 SER A N 1
ATOM 1295 C CA . SER A 1 168 ? -6.386 8.786 8.770 1.00 97.44 168 SER A CA 1
ATOM 1296 C C . SER A 1 168 ? -7.444 8.398 9.811 1.00 97.44 168 SER A C 1
ATOM 1298 O O . SER A 1 168 ? -7.794 9.214 10.669 1.00 97.44 168 SER A O 1
ATOM 1300 N N . TYR A 1 169 ? -7.922 7.148 9.798 1.00 97.44 169 TYR A N 1
ATOM 1301 C CA . TYR A 1 169 ? -8.836 6.660 10.835 1.00 97.44 169 TYR A CA 1
ATOM 1302 C C . TYR A 1 169 ? -8.192 6.668 12.219 1.00 97.44 169 TYR A C 1
ATOM 1304 O O . TYR A 1 169 ? -8.837 7.070 13.184 1.00 97.44 169 TYR A O 1
ATOM 1312 N N . LEU A 1 170 ? -6.933 6.235 12.324 1.00 97.31 170 LEU A N 1
ATOM 1313 C CA . LEU A 1 170 ? -6.222 6.178 13.597 1.00 97.31 170 LEU A CA 1
ATOM 1314 C C . LEU A 1 170 ? -5.986 7.576 14.177 1.00 97.31 170 LEU A C 1
ATOM 1316 O O . LEU A 1 170 ? -6.248 7.790 15.357 1.00 97.31 170 LEU A O 1
ATOM 1320 N N . GLU A 1 171 ? -5.546 8.531 13.359 1.00 96.06 171 GLU A N 1
ATOM 1321 C CA . GLU A 1 171 ? -5.340 9.920 13.789 1.00 96.06 171 GLU A CA 1
ATOM 1322 C C . GLU A 1 171 ? -6.650 10.586 14.228 1.00 96.06 171 GLU A C 1
ATOM 1324 O O . GLU A 1 171 ? -6.698 11.274 15.249 1.00 96.06 171 GLU A O 1
ATOM 1329 N N . SER A 1 172 ? -7.750 10.301 13.526 1.00 95.94 172 SER A N 1
ATOM 1330 C CA . SER A 1 172 ? -9.077 10.800 13.908 1.00 95.94 172 SER A CA 1
ATOM 1331 C C . SER A 1 172 ? -9.511 10.313 15.296 1.00 95.94 172 SER A C 1
ATOM 1333 O O . SER A 1 172 ? -10.213 11.033 15.997 1.00 95.94 172 SER A O 1
ATOM 1335 N N . LEU A 1 173 ? -9.081 9.118 15.723 1.00 93.88 173 LEU A N 1
ATOM 1336 C CA . LEU A 1 173 ? -9.367 8.603 17.068 1.00 93.88 173 LEU A CA 1
ATOM 1337 C C . LEU A 1 173 ? -8.520 9.259 18.165 1.00 93.88 173 LEU A C 1
ATOM 1339 O O . LEU A 1 173 ? -8.930 9.218 19.315 1.00 93.88 173 LEU A O 1
ATOM 1343 N N . LYS A 1 174 ? -7.360 9.840 17.836 1.00 88.69 174 LYS A N 1
ATOM 1344 C CA . LYS A 1 174 ? -6.494 10.539 18.806 1.00 88.69 174 LYS A CA 1
ATOM 1345 C C . LYS A 1 174 ? -6.943 11.969 19.095 1.00 88.69 174 LYS A C 1
ATOM 1347 O O . LYS A 1 174 ? -6.435 12.595 20.018 1.00 88.69 174 LYS A O 1
ATOM 1352 N N . THR A 1 175 ? -7.825 12.509 18.259 1.00 83.50 175 THR A N 1
ATOM 1353 C CA . THR A 1 175 ? -8.255 13.912 18.335 1.00 83.50 175 THR A CA 1
ATOM 1354 C C . THR A 1 175 ? -9.425 14.112 19.318 1.00 83.50 175 THR A C 1
ATOM 1356 O O . THR A 1 175 ? -9.808 15.248 19.584 1.00 83.50 175 THR A O 1
ATOM 1359 N N . PHE A 1 176 ? -9.970 13.028 19.883 1.00 61.72 176 PHE A N 1
ATOM 1360 C CA . PHE A 1 176 ? -11.030 13.021 20.899 1.00 61.72 176 PHE A CA 1
ATOM 1361 C C . PHE A 1 176 ? -10.540 12.342 22.178 1.00 61.72 176 PHE A C 1
ATOM 1363 O O . PHE A 1 176 ? -11.026 12.737 23.260 1.00 61.72 176 PHE A O 1
#

Radius of gyration: 27.19 Å; Cα contacts (8 Å, |Δi|>4): 81; chains: 1; bounding box: 56×91×50 Å

pLDDT: mean 76.76, std 27.95, range [31.5, 98.88]

Mean predicted aligned error: 15.67 Å